Protein AF-A0AAU3NUX2-F1 (afdb_monomer_lite)

Secondary structure (DSSP, 8-state):
-EETTS-B-------SS----HHHHHHHHHHHHHHT--SS--EEE------S---GGG------S-HHHHHHHHHHHHHHHHHHHH-TTSS--GGGPPP--PPPP----

pLDDT: mean 84.23, std 11.25, range [55.66, 96.19]

Sequence (109 aa):
MRYAGRTSTTRSRALPEPSAHSPALTALAYSLYTSLGLERARVRHLALRADRLGPDETAHHQLLLDEGDDKARRIEAVADAARSRFGPRVITAATLARPQRGGHPREQS

Foldseek 3Di:
DAWPVRDDDDDDDDDPFDDPQVVSVVVVQVVVVVVVVDDPTHDDDDDDDDDPDDDPVPRDDDDDPPVVSVVSVVVVVVLVVCCVVPNNVPDDDPVPDDPDPDDDPPPDD

Structure (mmCIF, N/CA/C/O backbone):
data_AF-A0AAU3NUX2-F1
#
_entry.id   AF-A0AAU3NUX2-F1
#
loop_
_atom_site.group_PDB
_atom_site.id
_atom_site.type_symbol
_atom_site.label_atom_id
_atom_site.label_alt_id
_atom_site.label_comp_id
_atom_site.label_asym_id
_atom_site.label_entity_id
_atom_site.label_seq_id
_atom_site.pdbx_PDB_ins_code
_atom_site.Cartn_x
_atom_site.Cartn_y
_atom_site.Cartn_z
_atom_site.occupancy
_atom_site.B_iso_or_equiv
_atom_site.auth_seq_id
_atom_site.auth_comp_id
_atom_site.auth_asym_id
_atom_site.auth_atom_id
_atom_site.pdbx_PDB_model_num
ATOM 1 N N . MET A 1 1 ? -12.070 -1.289 6.041 1.00 89.56 1 MET A N 1
ATOM 2 C CA . MET A 1 1 ? -11.660 -1.439 7.458 1.00 89.56 1 MET A CA 1
ATOM 3 C C . MET A 1 1 ? -12.801 -2.022 8.262 1.00 89.56 1 MET A C 1
ATOM 5 O O . MET A 1 1 ? -13.940 -1.662 7.999 1.00 89.56 1 MET A O 1
ATOM 9 N N . ARG A 1 2 ? -12.515 -2.908 9.221 1.00 91.25 2 ARG A N 1
ATOM 10 C CA . ARG A 1 2 ? -13.515 -3.459 10.148 1.00 91.25 2 ARG A CA 1
ATOM 11 C C . ARG A 1 2 ? -13.172 -3.068 11.579 1.00 91.25 2 ARG A C 1
ATOM 13 O O . ARG A 1 2 ? -12.023 -3.222 12.011 1.00 91.25 2 ARG A O 1
ATOM 20 N N . TYR A 1 3 ? -14.175 -2.594 12.301 1.00 91.62 3 TYR A N 1
ATOM 21 C CA . TYR A 1 3 ? -14.061 -2.165 13.689 1.00 91.62 3 TYR A CA 1
ATOM 22 C C . TYR A 1 3 ? -14.460 -3.295 14.644 1.00 91.62 3 TYR A C 1
ATOM 24 O O . TYR A 1 3 ? -15.091 -4.278 14.250 1.00 91.62 3 TYR A O 1
ATOM 32 N N . ALA A 1 4 ? -14.097 -3.169 15.922 1.00 89.00 4 ALA A N 1
ATOM 33 C CA . ALA A 1 4 ? -14.465 -4.153 16.945 1.00 89.00 4 ALA A CA 1
ATOM 34 C C . ALA A 1 4 ? -15.989 -4.335 17.094 1.00 89.00 4 ALA A C 1
ATOM 36 O O . ALA A 1 4 ? -16.439 -5.446 17.354 1.00 89.00 4 ALA A O 1
ATOM 37 N N . GLY A 1 5 ? -16.774 -3.283 16.838 1.00 87.06 5 GLY A N 1
ATOM 38 C CA . GLY A 1 5 ? -18.242 -3.299 16.863 1.00 87.06 5 GLY A CA 1
ATOM 39 C C . GLY A 1 5 ? -18.911 -3.940 15.640 1.00 87.06 5 GLY A C 1
ATOM 40 O O . GLY A 1 5 ? -20.070 -3.655 15.377 1.00 87.06 5 GLY A O 1
ATOM 41 N N . ARG A 1 6 ? -18.191 -4.763 14.861 1.00 86.06 6 ARG A N 1
ATOM 42 C CA . ARG A 1 6 ? -18.642 -5.425 13.614 1.00 86.06 6 ARG A CA 1
ATOM 43 C C . ARG A 1 6 ? -19.010 -4.494 12.449 1.00 86.06 6 ARG A C 1
ATOM 45 O O . ARG A 1 6 ? -19.226 -4.996 11.351 1.00 86.06 6 ARG A O 1
ATOM 52 N N . THR A 1 7 ? -19.003 -3.178 12.637 1.00 90.19 7 THR A N 1
ATOM 53 C CA . THR A 1 7 ? -19.163 -2.195 11.559 1.00 90.19 7 THR A CA 1
ATOM 54 C C . THR A 1 7 ? -17.924 -2.136 10.659 1.00 90.19 7 THR A C 1
ATOM 56 O O . THR A 1 7 ? -16.813 -2.521 11.051 1.00 90.19 7 THR A O 1
ATOM 59 N N . SER A 1 8 ? -18.101 -1.652 9.428 1.00 91.75 8 SER A N 1
ATOM 60 C CA . SER A 1 8 ? -17.017 -1.503 8.456 1.00 91.75 8 SER A CA 1
ATOM 61 C C . SER A 1 8 ? -17.173 -0.265 7.586 1.00 91.75 8 SER A C 1
ATOM 63 O O . SER A 1 8 ? -18.285 0.071 7.197 1.00 91.75 8 SER A O 1
ATOM 65 N N . THR A 1 9 ? -16.043 0.329 7.209 1.00 92.44 9 THR A N 1
ATOM 66 C CA . THR A 1 9 ? -15.975 1.470 6.284 1.00 92.44 9 THR A CA 1
ATOM 67 C C . THR A 1 9 ? -15.010 1.161 5.148 1.00 92.44 9 THR A C 1
ATOM 69 O O . THR A 1 9 ? -13.931 0.603 5.382 1.00 92.44 9 THR A O 1
ATOM 72 N N . THR A 1 10 ? -15.372 1.567 3.934 1.00 92.06 10 THR A N 1
ATOM 73 C CA . THR A 1 10 ? -14.515 1.506 2.744 1.00 92.06 10 THR A CA 1
ATOM 74 C C . THR A 1 10 ? -14.214 2.924 2.271 1.00 92.06 10 THR A C 1
ATOM 76 O O . THR A 1 10 ? -15.103 3.770 2.217 1.00 92.06 10 THR A O 1
ATOM 79 N N . ARG A 1 11 ? -12.948 3.189 1.946 1.00 91.00 11 ARG A N 1
ATOM 80 C CA . ARG A 1 11 ? -12.483 4.430 1.322 1.00 91.00 11 ARG A CA 1
ATOM 81 C C . ARG A 1 11 ? -11.563 4.061 0.168 1.00 91.00 11 ARG A C 1
ATOM 83 O O . ARG A 1 11 ? -10.767 3.135 0.300 1.00 91.00 11 ARG A O 1
ATOM 90 N N . SER A 1 12 ? -11.675 4.797 -0.926 1.00 91.00 12 SER A N 1
ATOM 91 C CA . SER A 1 12 ? -10.855 4.649 -2.124 1.00 91.00 12 SER A CA 1
ATOM 92 C C . SER A 1 12 ? -10.172 5.974 -2.435 1.00 91.00 12 SER A C 1
ATOM 94 O O . SER A 1 12 ? -10.769 7.038 -2.264 1.00 91.00 12 SER A O 1
ATOM 96 N N . ARG A 1 13 ? -8.929 5.914 -2.907 1.00 91.38 13 ARG A N 1
ATOM 97 C CA . ARG A 1 13 ? -8.175 7.071 -3.392 1.00 91.38 13 ARG A CA 1
ATOM 98 C C . ARG A 1 13 ? -7.253 6.614 -4.514 1.00 91.38 13 ARG A C 1
ATOM 100 O O . ARG A 1 13 ? -6.622 5.569 -4.391 1.00 91.38 13 ARG A O 1
ATOM 107 N N . ALA A 1 14 ? -7.205 7.385 -5.596 1.00 91.25 14 ALA A N 1
ATOM 108 C CA . ALA A 1 14 ? -6.264 7.148 -6.681 1.00 91.25 14 ALA A CA 1
ATOM 109 C C . ALA A 1 14 ? -4.863 7.622 -6.275 1.00 91.25 14 ALA A C 1
ATOM 111 O O . ALA A 1 14 ? -4.722 8.668 -5.634 1.00 91.25 14 ALA A O 1
ATOM 112 N N . LEU A 1 15 ? -3.845 6.851 -6.654 1.00 88.75 15 LEU A N 1
ATOM 113 C CA . LEU A 1 15 ? -2.465 7.318 -6.613 1.00 88.75 15 LEU A CA 1
ATOM 114 C C . LEU A 1 15 ? -2.243 8.371 -7.714 1.00 88.75 15 LEU A C 1
ATOM 116 O O . LEU A 1 15 ? -2.901 8.281 -8.755 1.00 88.75 15 LEU A O 1
ATOM 120 N N . PRO A 1 16 ? -1.333 9.341 -7.506 1.00 86.00 16 PRO A N 1
ATOM 121 C CA . PRO A 1 16 ? -0.941 10.292 -8.548 1.00 86.00 16 PRO A CA 1
ATOM 122 C C . PRO A 1 16 ? -0.365 9.595 -9.786 1.00 86.00 16 PRO A C 1
ATOM 124 O O . PRO A 1 16 ? -0.642 10.004 -10.907 1.00 86.00 16 PRO A O 1
ATOM 127 N N . GLU A 1 17 ? 0.374 8.507 -9.564 1.00 83.81 17 GLU A N 1
ATOM 128 C CA . GLU A 1 17 ? 0.998 7.676 -10.593 1.00 83.81 17 GLU A CA 1
ATOM 129 C C . GLU A 1 17 ? 0.642 6.196 -10.362 1.00 83.81 17 GLU A C 1
ATOM 131 O O . GLU A 1 17 ? 0.539 5.769 -9.204 1.00 83.81 17 GLU A O 1
ATOM 136 N N . PRO A 1 18 ? 0.452 5.388 -11.424 1.00 87.12 18 PRO A N 1
ATOM 137 C CA . PRO A 1 18 ? 0.354 3.935 -11.296 1.00 87.12 18 PRO A CA 1
ATOM 138 C C . PRO A 1 18 ? 1.590 3.374 -10.584 1.00 87.12 18 PRO A C 1
ATOM 140 O O . PRO A 1 18 ? 2.715 3.707 -10.943 1.00 87.12 18 PRO A O 1
ATOM 143 N N . SER A 1 19 ? 1.402 2.535 -9.562 1.00 87.31 19 SER A N 1
ATOM 144 C CA . SER A 1 19 ? 2.529 2.024 -8.781 1.00 87.31 19 SER A CA 1
ATOM 145 C C . SER A 1 19 ? 2.241 0.669 -8.146 1.00 87.31 19 SER A C 1
ATOM 147 O O . SER A 1 19 ? 1.181 0.464 -7.551 1.00 87.31 19 SER A O 1
ATOM 149 N N . ALA A 1 20 ? 3.230 -0.220 -8.221 1.00 88.19 20 ALA A N 1
ATOM 150 C CA . ALA A 1 20 ? 3.317 -1.443 -7.427 1.00 88.19 20 ALA A CA 1
ATOM 151 C C . ALA A 1 20 ? 4.236 -1.286 -6.194 1.00 88.19 20 ALA A C 1
ATOM 153 O O . ALA A 1 20 ? 4.427 -2.239 -5.445 1.00 88.19 20 ALA A O 1
ATOM 154 N N . HIS A 1 21 ? 4.797 -0.093 -5.963 1.00 90.12 21 HIS A N 1
ATOM 155 C CA . HIS A 1 21 ? 5.818 0.141 -4.943 1.00 90.12 21 HIS A CA 1
ATOM 156 C C . HIS A 1 21 ? 5.224 0.105 -3.524 1.00 90.12 21 HIS A C 1
ATOM 158 O O . HIS A 1 21 ? 4.354 0.915 -3.175 1.00 90.12 21 HIS A O 1
ATOM 164 N N . SER A 1 22 ? 5.691 -0.813 -2.671 1.00 89.88 22 SER A N 1
ATOM 165 C CA . SER A 1 22 ? 5.084 -1.047 -1.351 1.00 89.88 22 SER A CA 1
ATOM 166 C C . SER A 1 22 ? 5.139 0.176 -0.431 1.00 89.88 22 SER A C 1
ATOM 168 O O . SER A 1 22 ? 4.141 0.416 0.257 1.00 89.88 22 SER A O 1
ATOM 170 N N . PRO A 1 23 ? 6.222 0.981 -0.386 1.00 89.62 23 PRO A N 1
ATOM 171 C CA . PRO A 1 23 ? 6.250 2.231 0.374 1.00 89.62 23 PRO A CA 1
ATOM 172 C C . PRO A 1 23 ? 5.164 3.225 -0.047 1.00 89.62 23 PRO A C 1
ATOM 174 O O . PRO A 1 23 ? 4.468 3.759 0.818 1.00 89.62 23 PRO A O 1
ATOM 177 N N . ALA A 1 24 ? 4.940 3.413 -1.352 1.00 90.88 24 ALA A N 1
ATOM 178 C CA . ALA A 1 24 ? 3.892 4.301 -1.860 1.00 90.88 24 ALA A CA 1
ATOM 179 C C . ALA A 1 24 ? 2.489 3.808 -1.459 1.00 90.88 24 ALA A C 1
ATOM 181 O O . ALA A 1 24 ? 1.661 4.578 -0.962 1.00 90.88 24 ALA A O 1
ATOM 182 N N . LEU A 1 25 ? 2.238 2.500 -1.591 1.00 91.94 25 LEU A N 1
ATOM 183 C CA . LEU A 1 25 ? 0.984 1.870 -1.162 1.00 91.94 25 LEU A CA 1
ATOM 184 C C . LEU A 1 25 ? 0.781 1.961 0.357 1.00 91.94 25 LEU A C 1
ATOM 186 O O . LEU A 1 25 ? -0.328 2.221 0.829 1.00 91.94 25 LEU A O 1
ATOM 190 N N . THR A 1 26 ? 1.854 1.796 1.128 1.00 91.75 26 THR A N 1
ATOM 191 C CA . THR A 1 26 ? 1.848 1.898 2.592 1.00 91.75 26 THR A CA 1
ATOM 192 C C . THR A 1 26 ? 1.545 3.326 3.038 1.00 91.75 26 THR A C 1
ATOM 194 O O . THR A 1 26 ? 0.680 3.531 3.891 1.00 91.75 26 THR A O 1
ATOM 197 N N . ALA A 1 27 ? 2.185 4.326 2.427 1.00 92.69 27 ALA A N 1
ATOM 198 C CA . ALA A 1 27 ? 1.923 5.737 2.696 1.00 92.69 27 ALA A CA 1
ATOM 199 C C . ALA A 1 27 ? 0.463 6.110 2.390 1.00 92.69 27 ALA A C 1
ATOM 201 O O . ALA A 1 27 ? -0.200 6.754 3.208 1.00 92.69 27 ALA A O 1
ATOM 202 N N . LEU A 1 28 ? -0.081 5.642 1.259 1.00 93.31 28 LEU A N 1
ATOM 203 C CA . LEU A 1 28 ? -1.492 5.830 0.920 1.00 93.31 28 LEU A CA 1
ATOM 204 C C . LEU A 1 28 ? -2.418 5.184 1.960 1.00 93.31 28 LEU A C 1
ATOM 206 O O . LEU A 1 28 ? -3.380 5.814 2.405 1.00 93.31 28 LEU A O 1
ATOM 210 N N . ALA A 1 29 ? -2.131 3.944 2.362 1.00 92.56 29 ALA A N 1
ATOM 211 C CA . ALA A 1 29 ? -2.919 3.224 3.355 1.00 92.56 29 ALA A CA 1
ATOM 212 C C . ALA A 1 29 ? -2.951 3.961 4.702 1.00 92.56 29 ALA A C 1
ATOM 214 O O . ALA A 1 29 ? -4.026 4.107 5.292 1.00 92.56 29 ALA A O 1
ATOM 215 N N . TYR A 1 30 ? -1.807 4.480 5.158 1.00 92.38 30 TYR A N 1
ATOM 216 C CA . TYR A 1 30 ? -1.734 5.292 6.372 1.00 92.38 30 TYR A CA 1
ATOM 217 C C . TYR A 1 30 ? -2.448 6.635 6.220 1.00 92.38 30 TYR A C 1
ATOM 219 O O . TYR A 1 30 ? -3.162 7.036 7.133 1.00 92.38 30 TYR A O 1
ATOM 227 N N . SER A 1 31 ? -2.343 7.304 5.070 1.00 92.69 31 SER A N 1
ATOM 228 C CA . SER A 1 31 ? -3.088 8.543 4.811 1.00 92.69 31 SER A CA 1
ATOM 229 C C . SER A 1 31 ? -4.603 8.317 4.890 1.00 92.69 31 SER A C 1
ATOM 231 O O . SER A 1 31 ? -5.307 9.066 5.571 1.00 92.69 31 SER A O 1
ATOM 233 N N . LEU A 1 32 ? -5.102 7.250 4.256 1.00 91.69 32 LEU A N 1
ATOM 234 C CA . LEU A 1 32 ? -6.507 6.850 4.339 1.00 91.69 32 LEU A CA 1
ATOM 235 C C . LEU A 1 32 ? -6.913 6.523 5.779 1.00 91.69 32 LEU A C 1
ATOM 237 O O . LEU A 1 32 ? -7.960 6.982 6.229 1.00 91.69 32 LEU A O 1
ATOM 241 N N . TYR A 1 33 ? -6.084 5.775 6.509 1.00 90.25 33 TYR A N 1
ATOM 242 C CA . TYR A 1 33 ? -6.307 5.475 7.922 1.00 90.25 33 TYR A CA 1
ATOM 243 C C . TYR A 1 33 ? -6.422 6.744 8.777 1.00 90.25 33 TYR A C 1
ATOM 245 O O . TYR A 1 33 ? -7.398 6.891 9.512 1.00 90.25 33 TYR A O 1
ATOM 253 N N . THR A 1 34 ? -5.489 7.685 8.634 1.00 90.62 34 THR A N 1
ATOM 254 C CA . THR A 1 34 ? -5.486 8.952 9.378 1.00 90.62 34 THR A CA 1
ATOM 255 C C . THR A 1 34 ? -6.708 9.808 9.044 1.00 90.62 34 THR A C 1
ATOM 257 O O . THR A 1 34 ? -7.343 10.346 9.947 1.00 90.62 34 THR A O 1
ATOM 260 N N . SER A 1 35 ? -7.108 9.873 7.768 1.00 90.31 35 SER A N 1
ATOM 261 C CA . SER A 1 35 ? -8.275 10.658 7.325 1.00 90.31 35 SER A CA 1
ATOM 262 C C . SER A 1 35 ? -9.616 10.211 7.917 1.00 90.31 35 SER A C 1
ATOM 264 O O . SER A 1 35 ? -10.598 10.942 7.831 1.0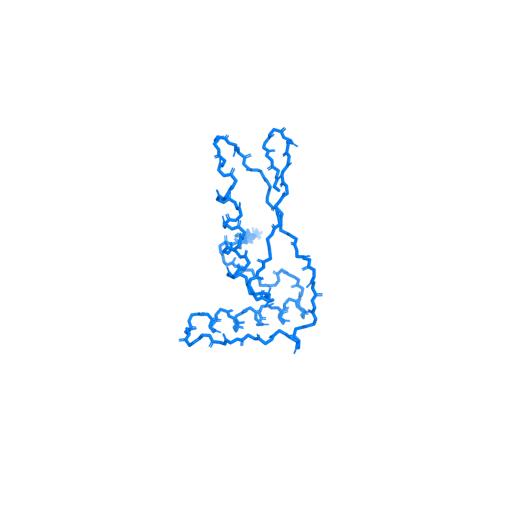0 90.31 35 SER A O 1
ATOM 266 N N . LEU A 1 36 ? -9.684 9.013 8.507 1.00 88.00 36 LEU A N 1
ATOM 267 C CA . LEU A 1 36 ? -10.906 8.533 9.146 1.00 88.00 36 LEU A CA 1
ATOM 268 C C . LEU A 1 36 ? -11.176 9.192 10.500 1.00 88.00 36 LEU A C 1
ATOM 270 O O . LEU A 1 36 ? -12.278 9.009 11.011 1.00 88.00 36 LEU A O 1
ATOM 274 N N . GLY A 1 37 ? -10.203 9.907 11.082 1.00 87.94 37 GLY A N 1
ATOM 275 C CA . GLY A 1 37 ? -10.393 10.638 12.338 1.00 87.94 37 GLY A CA 1
ATOM 276 C C . GLY A 1 37 ? -10.936 9.749 13.457 1.00 87.94 37 GLY A C 1
ATOM 277 O O . GLY A 1 37 ? -11.892 10.113 14.129 1.00 87.94 37 GLY A O 1
ATOM 278 N N . LEU A 1 38 ? -10.402 8.528 13.592 1.00 86.88 38 LEU A N 1
ATOM 279 C CA . LEU A 1 38 ? -10.962 7.516 14.486 1.00 86.88 38 LEU A CA 1
ATOM 280 C C . LEU A 1 38 ? -10.830 7.931 15.957 1.00 86.88 38 LEU A C 1
ATOM 282 O O . LEU A 1 38 ? -9.820 7.664 16.606 1.00 86.88 38 LEU A O 1
ATOM 286 N N . GLU A 1 39 ? -11.890 8.505 16.512 1.00 81.56 39 GLU A N 1
ATOM 287 C CA . GLU A 1 39 ? -11.989 8.773 17.942 1.00 81.56 39 GLU A CA 1
ATOM 288 C C . GLU A 1 39 ? -12.489 7.520 18.669 1.00 81.56 39 GLU A C 1
ATOM 290 O O . GLU A 1 39 ? -13.628 7.087 18.508 1.00 81.56 39 GLU A O 1
ATOM 295 N N . ARG A 1 40 ? -11.607 6.885 19.453 1.00 79.44 40 ARG A N 1
ATOM 296 C CA . ARG A 1 40 ? -11.889 5.681 20.272 1.00 79.44 40 ARG A CA 1
ATOM 297 C C . ARG A 1 40 ? -12.361 4.431 19.504 1.00 79.44 40 ARG A C 1
ATOM 299 O O . ARG A 1 40 ? -12.631 3.398 20.117 1.00 79.44 40 ARG A O 1
ATOM 306 N N . ALA A 1 41 ? -12.402 4.458 18.173 1.00 83.19 41 ALA A N 1
ATOM 307 C CA . ALA A 1 41 ? -12.757 3.299 17.364 1.00 83.19 41 ALA A CA 1
ATOM 308 C C . ALA A 1 41 ? -11.565 2.339 17.210 1.00 83.19 41 ALA A C 1
ATOM 310 O O . ALA A 1 41 ? -10.579 2.626 16.533 1.00 83.19 41 ALA A O 1
ATOM 311 N N . ARG A 1 42 ? -11.670 1.142 17.797 1.00 87.19 42 ARG A N 1
ATOM 312 C CA . ARG A 1 42 ? -10.639 0.107 17.650 1.00 87.19 42 ARG A CA 1
ATOM 313 C C . ARG A 1 42 ? -10.767 -0.608 16.305 1.00 87.19 42 ARG A C 1
ATOM 315 O O . ARG A 1 42 ? -11.717 -1.371 16.090 1.00 87.19 42 ARG A O 1
ATOM 322 N N . VAL A 1 43 ? -9.766 -0.452 15.443 1.00 89.31 43 VAL A N 1
ATOM 323 C CA . VAL A 1 43 ? -9.648 -1.234 14.203 1.00 89.31 43 VAL A CA 1
ATOM 324 C C . VAL A 1 43 ? -9.192 -2.661 14.523 1.00 89.31 43 VAL A C 1
ATOM 326 O O . VAL A 1 43 ? -8.310 -2.895 15.352 1.00 89.31 43 VAL A O 1
ATOM 329 N N . ARG A 1 44 ? -9.851 -3.645 13.907 1.00 90.44 44 ARG A N 1
ATOM 330 C CA . ARG A 1 44 ? -9.511 -5.077 14.015 1.00 90.44 44 ARG A CA 1
ATOM 331 C C . ARG A 1 44 ? -8.951 -5.629 12.713 1.00 90.44 44 ARG A C 1
ATOM 333 O O . ARG A 1 44 ? -8.189 -6.586 12.749 1.00 90.44 44 ARG A O 1
ATOM 340 N N . HIS A 1 45 ? -9.344 -5.046 11.584 1.00 91.06 45 HIS A N 1
ATOM 341 C CA . HIS A 1 45 ? -8.916 -5.502 10.273 1.00 91.06 45 HIS A CA 1
ATOM 342 C C . HIS A 1 45 ? -8.801 -4.335 9.291 1.00 91.06 45 HIS A C 1
ATOM 344 O O . HIS A 1 45 ? -9.742 -3.548 9.125 1.00 91.06 45 HIS A O 1
ATOM 350 N N . LEU A 1 46 ? -7.664 -4.270 8.609 1.00 90.25 46 LEU A N 1
ATOM 351 C CA . LEU A 1 46 ? -7.419 -3.415 7.458 1.00 90.25 46 LEU A CA 1
ATOM 352 C C . LEU A 1 46 ? -7.195 -4.331 6.254 1.00 90.25 46 LEU A C 1
ATOM 354 O O . LEU A 1 46 ? -6.334 -5.202 6.300 1.00 90.25 46 LEU A O 1
ATOM 358 N N . ALA A 1 47 ? -7.986 -4.129 5.207 1.00 92.06 47 ALA A N 1
A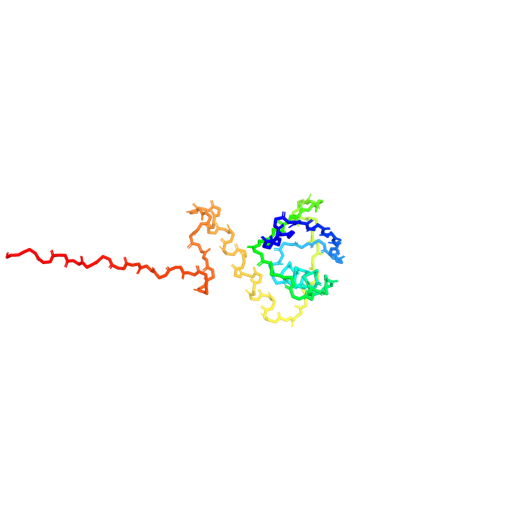TOM 359 C CA . ALA A 1 47 ? -7.803 -4.774 3.917 1.00 92.06 47 ALA A CA 1
ATOM 360 C C . ALA A 1 47 ? -7.555 -3.676 2.888 1.00 92.06 47 ALA A C 1
ATOM 362 O O . ALA A 1 47 ? -8.254 -2.657 2.909 1.00 92.06 47 ALA A O 1
ATOM 363 N N . LEU A 1 48 ? -6.571 -3.892 2.022 1.00 91.88 48 LEU A N 1
ATOM 364 C CA . LEU A 1 48 ? -6.285 -3.044 0.874 1.00 91.88 48 LEU A CA 1
ATOM 365 C C . LEU A 1 48 ? -6.667 -3.812 -0.386 1.00 91.88 48 LEU A C 1
ATOM 367 O O . LEU A 1 48 ? -6.431 -5.015 -0.482 1.00 91.88 48 LEU A O 1
ATOM 371 N N . ARG A 1 49 ? -7.273 -3.106 -1.334 1.00 92.19 49 ARG A N 1
ATOM 372 C CA . ARG A 1 49 ? -7.616 -3.620 -2.655 1.00 92.19 49 ARG A CA 1
ATOM 373 C C . ARG A 1 49 ? -7.100 -2.623 -3.678 1.00 92.19 49 ARG A C 1
ATOM 375 O O . ARG A 1 49 ? -7.309 -1.424 -3.512 1.00 92.19 49 ARG A O 1
ATOM 382 N N . ALA A 1 50 ? -6.432 -3.137 -4.700 1.00 92.62 50 ALA A N 1
ATOM 383 C CA . ALA A 1 50 ? -6.074 -2.366 -5.873 1.00 92.62 50 ALA A CA 1
ATOM 384 C C . ALA A 1 50 ? -7.146 -2.565 -6.949 1.00 92.62 50 ALA A C 1
ATOM 386 O O . ALA A 1 50 ? -7.641 -3.675 -7.146 1.00 92.62 50 ALA A O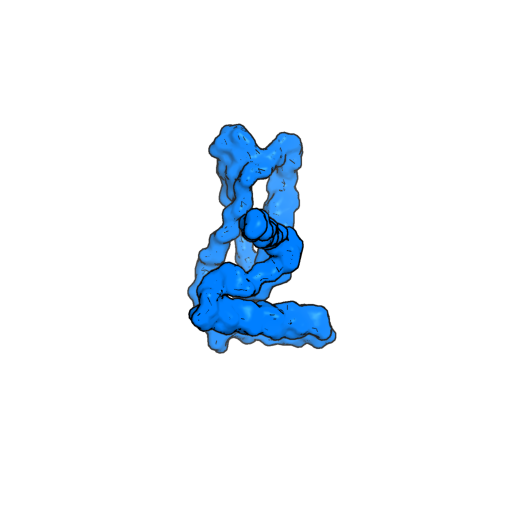 1
ATOM 387 N N . ASP A 1 51 ? -7.487 -1.481 -7.631 1.00 91.44 51 ASP A N 1
ATOM 388 C CA . ASP A 1 51 ? -8.362 -1.466 -8.798 1.00 91.44 51 ASP A CA 1
ATOM 389 C C . ASP A 1 51 ? -7.613 -0.779 -9.952 1.00 91.44 51 ASP A C 1
ATOM 391 O O . ASP A 1 51 ? -6.604 -0.111 -9.724 1.00 91.44 51 ASP A O 1
ATOM 395 N N . ARG A 1 52 ? -8.113 -0.918 -11.187 1.00 89.75 52 ARG A N 1
ATOM 396 C CA . ARG A 1 52 ? -7.469 -0.391 -12.411 1.00 89.75 52 ARG A CA 1
ATOM 397 C C . ARG A 1 52 ? -6.018 -0.865 -12.585 1.00 89.75 52 ARG A C 1
ATOM 399 O O . ARG A 1 52 ? -5.129 -0.072 -12.881 1.00 89.75 52 ARG A O 1
ATOM 406 N N . LEU A 1 53 ? -5.796 -2.162 -12.386 1.00 89.75 53 LEU A N 1
ATOM 407 C CA . LEU A 1 53 ? -4.512 -2.801 -12.664 1.00 89.75 53 LEU A CA 1
ATOM 408 C C . LEU A 1 53 ? -4.248 -2.796 -14.174 1.00 89.75 53 LEU A C 1
ATOM 410 O O . LEU A 1 53 ? -5.155 -3.068 -14.960 1.00 89.75 53 LEU A O 1
ATOM 414 N N . GLY A 1 54 ? -3.012 -2.496 -14.557 1.00 86.19 54 GLY A N 1
ATOM 415 C CA . GLY A 1 54 ? -2.540 -2.514 -15.936 1.00 86.19 54 GLY A CA 1
ATOM 416 C C . GLY A 1 54 ? -1.181 -3.211 -16.036 1.00 86.19 54 GLY A C 1
ATOM 417 O O . GLY A 1 54 ? -0.563 -3.476 -15.002 1.00 86.19 54 GLY A O 1
ATOM 418 N N . PRO A 1 55 ? -0.733 -3.541 -17.256 1.00 79.38 55 PRO A N 1
ATOM 419 C CA . PRO A 1 55 ? 0.584 -4.124 -17.478 1.00 79.38 55 PRO A CA 1
ATOM 420 C C . PRO A 1 55 ? 1.698 -3.157 -17.054 1.00 79.38 55 PRO A C 1
ATOM 422 O O . PRO A 1 55 ? 1.637 -1.957 -17.336 1.00 79.38 55 PRO A O 1
ATOM 425 N N . ASP A 1 56 ? 2.725 -3.707 -16.405 1.00 72.06 56 ASP A N 1
ATOM 426 C CA . ASP A 1 56 ? 3.875 -2.966 -15.864 1.00 72.06 56 ASP A CA 1
ATOM 427 C C . ASP A 1 56 ? 4.642 -2.187 -16.946 1.00 72.06 56 ASP A C 1
ATOM 429 O O . ASP A 1 56 ? 5.086 -1.069 -16.717 1.00 72.06 56 ASP A O 1
ATOM 433 N N . GLU A 1 57 ? 4.669 -2.716 -18.173 1.00 65.31 57 GLU A N 1
ATOM 434 C CA . GLU A 1 57 ? 5.313 -2.128 -19.360 1.00 65.31 57 GLU A CA 1
ATOM 435 C C . GLU A 1 57 ? 4.832 -0.700 -19.687 1.00 65.31 57 GLU A C 1
ATOM 437 O O . GLU A 1 57 ? 5.521 0.045 -20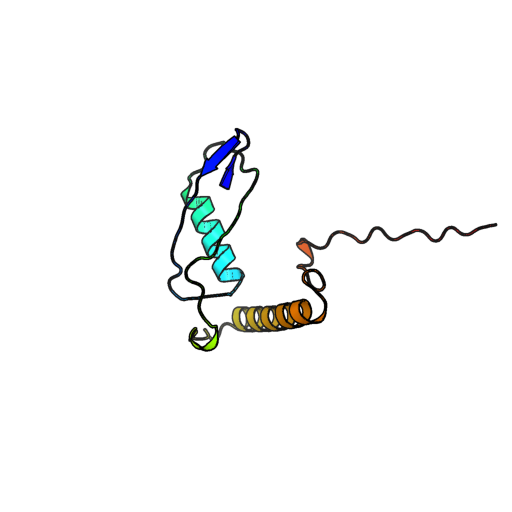.380 1.00 65.31 57 GLU A O 1
ATOM 442 N N . THR A 1 58 ? 3.653 -0.310 -19.187 1.00 57.91 58 THR A N 1
ATOM 443 C CA . THR A 1 58 ? 3.052 1.020 -19.397 1.00 57.91 58 THR A CA 1
ATOM 444 C C . THR A 1 58 ? 3.230 1.973 -18.211 1.00 57.91 58 THR A C 1
ATOM 446 O O . THR A 1 58 ? 2.881 3.153 -18.304 1.00 57.91 58 THR A O 1
ATOM 449 N N . ALA A 1 59 ? 3.777 1.491 -17.092 1.00 60.91 59 ALA A N 1
ATOM 450 C CA . ALA A 1 59 ? 4.038 2.287 -15.902 1.00 60.91 59 ALA A CA 1
ATOM 451 C C . ALA A 1 59 ? 5.412 2.965 -16.017 1.00 60.91 59 ALA A C 1
ATOM 453 O O . ALA A 1 59 ? 6.406 2.531 -15.439 1.00 60.91 59 ALA A O 1
ATOM 454 N N . HIS A 1 60 ? 5.483 4.057 -16.778 1.00 55.66 60 HIS A N 1
ATOM 455 C CA . HIS A 1 60 ? 6.672 4.905 -16.773 1.00 55.66 60 HIS A CA 1
ATOM 456 C C . HIS A 1 60 ? 6.780 5.609 -15.418 1.00 55.66 60 HIS A C 1
ATOM 458 O O . HIS A 1 60 ? 5.957 6.464 -15.099 1.00 55.66 60 HIS A O 1
ATOM 464 N N . HIS A 1 61 ? 7.790 5.255 -14.625 1.00 62.59 61 HIS A N 1
ATOM 465 C CA . HIS A 1 61 ? 8.102 5.957 -13.386 1.00 62.59 61 HIS A CA 1
ATOM 466 C C . HIS A 1 61 ? 9.401 6.742 -13.545 1.00 62.59 61 HIS A C 1
ATOM 468 O O . HIS A 1 61 ? 10.426 6.201 -13.965 1.00 62.59 61 HIS A O 1
ATOM 474 N N . GLN A 1 62 ? 9.355 8.027 -13.203 1.00 65.44 62 GLN A N 1
ATOM 475 C CA . GLN A 1 62 ? 10.552 8.845 -13.109 1.00 65.44 62 GLN A CA 1
ATOM 476 C C . GLN A 1 62 ? 11.259 8.500 -11.797 1.00 65.44 62 GLN A C 1
ATOM 478 O O . GLN A 1 62 ? 10.775 8.841 -10.721 1.00 65.44 62 GLN A O 1
ATOM 483 N N . LEU A 1 63 ? 12.400 7.818 -11.892 1.00 63.94 63 LEU A N 1
ATOM 484 C CA . LEU A 1 63 ? 13.260 7.559 -10.741 1.00 63.94 63 LEU A CA 1
ATOM 485 C C . LEU A 1 63 ? 13.690 8.907 -10.153 1.00 63.94 63 LEU A C 1
ATOM 487 O O . LEU A 1 63 ? 14.357 9.703 -10.822 1.00 63.94 63 LEU A O 1
ATOM 491 N N . LEU A 1 64 ? 13.292 9.188 -8.912 1.00 63.62 64 LEU A N 1
ATOM 492 C CA . LEU A 1 64 ? 14.023 10.174 -8.129 1.00 63.62 64 LEU A CA 1
ATOM 493 C C . LEU A 1 64 ? 15.417 9.593 -7.881 1.00 63.62 64 LEU A C 1
ATOM 495 O O . LEU A 1 64 ? 15.543 8.406 -7.602 1.00 63.62 64 LEU A O 1
ATOM 499 N N . LEU A 1 65 ? 16.454 10.429 -7.944 1.00 66.88 65 LEU A N 1
ATOM 500 C CA . LEU A 1 65 ? 17.822 10.078 -7.538 1.00 66.88 65 LEU A CA 1
ATOM 501 C C . LEU A 1 65 ? 17.918 9.936 -6.002 1.00 66.88 65 LEU A C 1
ATOM 503 O O . LEU A 1 65 ? 18.766 10.552 -5.361 1.00 66.88 65 LEU A O 1
ATOM 507 N N . ASP A 1 66 ? 17.002 9.176 -5.407 1.00 79.19 66 ASP A N 1
ATOM 508 C CA . ASP A 1 66 ? 17.014 8.780 -4.008 1.00 79.19 66 ASP A CA 1
ATOM 509 C C . ASP A 1 66 ? 17.511 7.335 -3.923 1.00 79.19 66 ASP A C 1
ATOM 511 O O . ASP A 1 66 ? 16.819 6.383 -4.286 1.00 79.19 66 ASP A O 1
ATOM 515 N N . GLU A 1 67 ? 18.740 7.162 -3.436 1.00 81.88 67 GLU A N 1
ATOM 516 C CA . GLU A 1 67 ? 19.386 5.846 -3.358 1.00 81.88 67 GLU A CA 1
ATOM 517 C C . GLU A 1 67 ? 18.580 4.853 -2.496 1.00 81.88 67 GLU A C 1
ATOM 519 O O . GLU A 1 67 ? 18.612 3.638 -2.727 1.00 81.88 67 GLU A O 1
ATOM 524 N N . GLY A 1 68 ? 17.835 5.369 -1.511 1.00 86.44 68 GLY A N 1
ATOM 525 C CA . GLY A 1 68 ? 16.938 4.595 -0.661 1.00 86.44 68 GLY A CA 1
ATOM 526 C C . GLY A 1 68 ? 15.782 3.972 -1.443 1.00 86.44 68 GLY A C 1
ATOM 527 O O . GLY A 1 68 ? 15.586 2.755 -1.365 1.00 86.44 68 GLY A O 1
ATOM 528 N N . ASP A 1 69 ? 15.056 4.782 -2.214 1.00 84.88 69 ASP A N 1
ATOM 529 C CA . ASP A 1 69 ? 13.953 4.361 -3.087 1.00 84.88 69 ASP A CA 1
ATOM 530 C C . ASP A 1 69 ? 14.438 3.351 -4.139 1.00 84.88 69 ASP A C 1
ATOM 532 O O . ASP A 1 69 ? 13.890 2.249 -4.255 1.00 84.88 69 ASP A O 1
ATOM 536 N N . ASP A 1 70 ? 15.558 3.646 -4.807 1.00 84.94 70 ASP A N 1
ATOM 537 C CA . ASP A 1 70 ? 16.167 2.755 -5.802 1.00 84.94 70 ASP A CA 1
ATOM 538 C C . ASP A 1 70 ? 16.566 1.400 -5.206 1.00 84.94 70 ASP A C 1
ATOM 540 O O . ASP A 1 70 ? 16.438 0.339 -5.833 1.00 84.94 70 ASP A O 1
ATOM 544 N N . LYS A 1 71 ? 17.101 1.398 -3.983 1.00 88.00 71 LYS A N 1
ATOM 545 C CA . LYS A 1 71 ? 17.443 0.161 -3.275 1.00 88.00 71 LYS A CA 1
ATOM 546 C C . LYS A 1 71 ? 16.188 -0.615 -2.885 1.00 88.00 71 LYS A C 1
ATOM 548 O O . LYS A 1 71 ? 16.171 -1.837 -3.047 1.00 88.00 71 LYS A O 1
ATOM 553 N N . ALA A 1 72 ? 15.148 0.063 -2.401 1.00 88.69 72 ALA A N 1
ATOM 554 C CA . ALA A 1 72 ? 13.882 -0.568 -2.043 1.00 88.69 72 ALA A CA 1
ATOM 555 C C . ALA A 1 72 ? 13.241 -1.253 -3.260 1.00 88.69 72 ALA A C 1
ATOM 557 O O . ALA A 1 72 ? 12.903 -2.434 -3.174 1.00 88.69 72 ALA A O 1
ATOM 558 N N . ARG A 1 73 ? 13.182 -0.577 -4.414 1.00 88.56 73 ARG A N 1
ATOM 559 C CA . ARG A 1 73 ? 12.658 -1.151 -5.668 1.00 88.56 73 ARG A CA 1
ATOM 560 C C . ARG A 1 73 ? 13.430 -2.381 -6.124 1.00 88.56 73 ARG A C 1
ATOM 562 O O . ARG A 1 73 ? 12.831 -3.389 -6.488 1.00 88.56 73 ARG A O 1
ATOM 569 N N . ARG A 1 74 ? 14.765 -2.337 -6.057 1.00 89.50 74 ARG A N 1
ATOM 570 C CA . ARG A 1 74 ? 15.607 -3.500 -6.388 1.00 89.50 74 ARG A CA 1
ATOM 571 C C . ARG A 1 74 ? 15.318 -4.690 -5.472 1.00 89.50 74 ARG A C 1
ATOM 573 O O . ARG A 1 74 ? 15.220 -5.817 -5.950 1.00 89.50 74 ARG A O 1
ATOM 580 N N . ILE A 1 75 ? 15.151 -4.450 -4.170 1.00 91.31 75 ILE A N 1
ATOM 581 C CA . ILE A 1 75 ? 14.792 -5.498 -3.204 1.00 91.31 75 ILE A CA 1
ATOM 582 C C . ILE A 1 75 ? 13.404 -6.073 -3.509 1.00 91.31 75 ILE A C 1
ATOM 584 O O . ILE A 1 75 ? 13.236 -7.289 -3.451 1.00 91.31 75 ILE A O 1
ATOM 588 N N . GLU A 1 76 ? 12.425 -5.234 -3.851 1.00 91.19 76 GLU A N 1
ATOM 589 C CA . GLU A 1 76 ? 11.076 -5.678 -4.222 1.00 91.19 76 GLU A CA 1
ATOM 590 C C . GLU A 1 76 ? 11.085 -6.560 -5.469 1.00 91.19 76 GLU A C 1
ATOM 592 O O . GLU A 1 76 ? 10.555 -7.668 -5.421 1.00 91.19 76 GLU A O 1
ATOM 597 N N . ALA A 1 77 ? 11.778 -6.141 -6.532 1.00 91.25 77 ALA A N 1
ATOM 598 C CA . ALA A 1 77 ? 11.899 -6.930 -7.757 1.00 91.25 77 ALA A CA 1
ATOM 599 C C . ALA A 1 77 ? 12.514 -8.316 -7.490 1.00 91.25 77 ALA A C 1
ATOM 601 O O . ALA A 1 77 ? 12.022 -9.334 -7.981 1.00 91.25 77 ALA A O 1
ATOM 602 N N . VAL A 1 78 ? 13.558 -8.382 -6.653 1.00 94.19 78 VAL A N 1
ATOM 603 C CA . VAL A 1 78 ? 14.162 -9.656 -6.228 1.00 94.19 78 VAL A CA 1
ATOM 604 C C . VAL A 1 78 ? 13.185 -10.481 -5.388 1.00 94.19 78 VAL A C 1
ATOM 606 O O . VAL A 1 78 ? 13.087 -11.696 -5.576 1.00 94.19 78 VAL A O 1
ATOM 609 N N . ALA A 1 79 ? 12.452 -9.846 -4.472 1.00 92.38 79 ALA A N 1
ATOM 610 C CA . ALA A 1 79 ? 11.469 -10.525 -3.640 1.00 92.38 79 ALA A CA 1
ATOM 611 C C . ALA A 1 79 ? 10.335 -11.130 -4.477 1.00 92.38 79 ALA A C 1
ATOM 613 O O . ALA A 1 79 ? 9.943 -12.272 -4.234 1.00 92.38 79 ALA A O 1
ATOM 614 N N . ASP A 1 80 ? 9.848 -10.409 -5.482 1.00 91.56 80 ASP A N 1
ATOM 615 C CA . ASP A 1 80 ? 8.785 -10.869 -6.373 1.00 91.56 80 ASP A CA 1
ATOM 616 C C . ASP A 1 80 ? 9.264 -11.980 -7.307 1.00 91.56 80 ASP A C 1
ATOM 618 O O . ASP A 1 80 ? 8.585 -13.003 -7.437 1.00 91.56 80 ASP A O 1
ATOM 622 N N . ALA A 1 81 ? 10.479 -11.869 -7.852 1.00 93.62 81 ALA A N 1
ATOM 623 C CA . ALA A 1 81 ? 11.101 -12.949 -8.615 1.00 93.62 81 ALA A CA 1
ATOM 624 C C . ALA A 1 81 ? 11.259 -14.227 -7.769 1.00 93.62 81 ALA A C 1
ATOM 626 O O . ALA A 1 81 ? 10.925 -15.329 -8.216 1.00 93.62 81 ALA A O 1
ATOM 627 N N . ALA A 1 82 ? 11.708 -14.095 -6.518 1.00 96.19 82 ALA A N 1
ATOM 628 C CA . ALA A 1 82 ? 11.818 -15.224 -5.603 1.00 96.19 82 ALA A CA 1
ATOM 629 C C . ALA A 1 82 ? 10.445 -15.829 -5.277 1.00 96.19 82 ALA A C 1
ATOM 631 O O . ALA A 1 82 ? 10.304 -17.050 -5.295 1.00 96.19 82 ALA A O 1
ATOM 632 N N . ARG A 1 83 ? 9.420 -15.007 -5.016 1.00 94.12 83 ARG A N 1
ATOM 633 C CA . ARG A 1 83 ? 8.054 -15.489 -4.745 1.00 94.12 83 ARG A CA 1
ATOM 634 C C . ARG A 1 83 ? 7.445 -16.209 -5.940 1.00 94.12 83 ARG A C 1
ATOM 636 O O . ARG A 1 83 ? 6.790 -17.229 -5.745 1.00 94.12 83 ARG A O 1
ATOM 643 N N . SER A 1 84 ? 7.686 -15.708 -7.148 1.00 94.81 84 SER A N 1
ATOM 644 C CA . SER A 1 84 ? 7.264 -16.354 -8.393 1.00 94.81 84 SER A CA 1
ATOM 645 C C . SER A 1 84 ? 7.895 -17.743 -8.539 1.00 94.81 84 SER A C 1
ATOM 647 O O . SER A 1 84 ? 7.215 -18.711 -8.873 1.00 94.81 84 SER A O 1
ATOM 649 N N . ARG A 1 85 ? 9.182 -17.875 -8.192 1.00 96.06 85 ARG A N 1
ATOM 650 C CA . ARG A 1 85 ? 9.933 -19.128 -8.341 1.00 96.06 85 ARG A CA 1
ATOM 651 C C . ARG A 1 85 ? 9.725 -20.141 -7.210 1.00 96.06 85 ARG A C 1
ATOM 653 O O . ARG A 1 85 ? 9.701 -21.339 -7.468 1.00 96.06 85 ARG A O 1
ATOM 660 N N . PHE A 1 86 ? 9.636 -19.683 -5.965 1.00 95.62 86 PHE A N 1
ATOM 661 C CA . PHE A 1 86 ? 9.690 -20.536 -4.767 1.00 95.62 86 PHE A CA 1
ATOM 662 C C . PHE A 1 86 ? 8.423 -20.462 -3.903 1.00 95.62 86 PHE A C 1
ATOM 664 O O . PHE A 1 86 ? 8.326 -21.134 -2.876 1.00 95.62 86 PHE A O 1
ATOM 671 N N . GLY A 1 87 ? 7.442 -19.654 -4.304 1.00 93.88 87 GLY A N 1
ATOM 672 C CA . GLY A 1 87 ? 6.171 -19.487 -3.612 1.00 93.88 87 GLY A CA 1
ATOM 673 C C . GLY A 1 87 ? 6.100 -18.243 -2.712 1.00 93.88 87 GLY A C 1
ATOM 674 O O . GLY A 1 87 ? 7.110 -17.657 -2.317 1.00 93.88 87 GLY A O 1
ATOM 675 N N . PRO A 1 88 ? 4.881 -17.835 -2.319 1.00 89.19 88 PRO A N 1
ATOM 676 C CA . PRO A 1 88 ? 4.586 -16.491 -1.807 1.00 89.19 88 PRO A CA 1
ATOM 677 C C . PRO A 1 88 ? 5.223 -16.141 -0.454 1.00 89.19 88 PRO A C 1
ATOM 679 O O . PRO A 1 88 ? 5.256 -14.973 -0.075 1.00 89.19 88 PRO A O 1
ATOM 682 N N . ARG A 1 89 ? 5.714 -17.130 0.300 1.00 87.62 89 ARG A N 1
ATOM 683 C CA . ARG A 1 89 ? 6.234 -16.945 1.668 1.00 87.62 89 ARG A CA 1
ATOM 684 C C . ARG A 1 89 ? 7.745 -17.143 1.791 1.00 87.62 89 ARG A C 1
ATOM 686 O O . ARG A 1 89 ? 8.245 -17.160 2.911 1.00 87.62 89 ARG A O 1
ATOM 693 N N . VAL A 1 90 ? 8.457 -17.290 0.671 1.00 92.94 90 VAL A N 1
ATOM 694 C CA . VAL A 1 90 ? 9.914 -17.512 0.663 1.00 92.94 90 VAL A CA 1
ATOM 695 C C . VAL A 1 90 ? 10.694 -16.308 1.202 1.00 92.94 90 VAL A C 1
ATOM 697 O O . VAL A 1 90 ? 11.681 -16.480 1.908 1.00 92.94 90 VAL A O 1
ATOM 700 N N . ILE A 1 91 ? 10.217 -15.091 0.923 1.00 91.38 91 ILE A N 1
ATOM 701 C CA . ILE A 1 91 ? 10.789 -13.839 1.424 1.00 91.38 91 ILE A CA 1
ATOM 702 C C . ILE A 1 91 ? 9.694 -13.046 2.132 1.00 91.38 91 ILE A C 1
ATOM 704 O O . ILE A 1 91 ? 8.654 -12.720 1.549 1.00 91.38 91 ILE A O 1
ATOM 708 N N . THR A 1 92 ? 9.955 -12.705 3.392 1.00 86.69 92 THR A N 1
ATOM 709 C CA . THR A 1 92 ? 9.097 -11.854 4.216 1.00 86.69 92 THR A CA 1
ATOM 710 C C . THR A 1 92 ? 9.949 -10.829 4.954 1.00 86.69 92 THR A C 1
ATOM 712 O O . THR A 1 92 ? 11.116 -11.090 5.248 1.00 86.69 92 THR A O 1
ATOM 715 N N . ALA A 1 93 ? 9.375 -9.667 5.267 1.00 83.75 93 ALA A N 1
ATOM 716 C CA . ALA A 1 93 ? 10.057 -8.670 6.086 1.00 83.75 93 ALA A CA 1
ATOM 717 C C . ALA A 1 93 ? 10.451 -9.280 7.439 1.00 83.75 93 ALA A C 1
ATOM 719 O O . ALA A 1 93 ? 9.635 -9.958 8.062 1.00 83.75 93 ALA A O 1
ATOM 720 N N . ALA A 1 94 ? 11.669 -9.014 7.919 1.00 86.38 94 ALA A N 1
ATOM 721 C CA . ALA A 1 94 ? 12.163 -9.575 9.181 1.00 86.38 94 ALA A CA 1
AT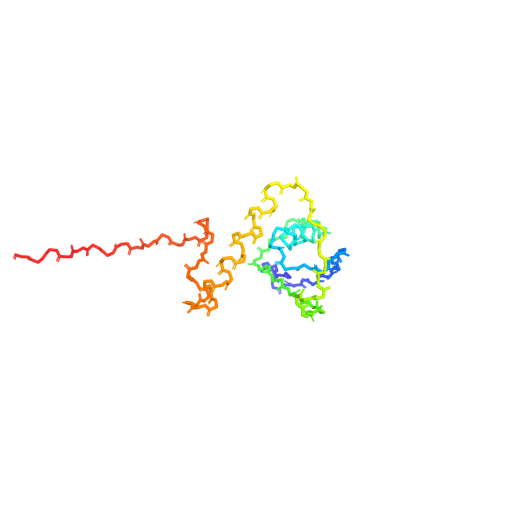OM 722 C C . ALA A 1 94 ? 11.235 -9.262 10.370 1.00 86.38 94 ALA A C 1
ATOM 724 O O . ALA A 1 94 ? 11.000 -10.114 11.219 1.00 86.38 94 ALA A O 1
ATOM 725 N N . THR A 1 95 ? 10.620 -8.078 10.378 1.00 87.44 95 THR A N 1
ATOM 726 C CA . THR A 1 95 ? 9.621 -7.657 11.376 1.00 87.44 95 THR A CA 1
ATOM 727 C C . THR A 1 95 ? 8.344 -8.502 11.370 1.00 87.44 95 THR A C 1
ATOM 729 O O . THR A 1 95 ? 7.643 -8.566 12.376 1.00 87.44 95 THR A O 1
ATOM 732 N N . LEU A 1 96 ? 8.037 -9.157 10.248 1.00 85.50 96 LEU A N 1
ATOM 733 C CA . LEU A 1 96 ? 6.906 -10.071 10.072 1.00 85.50 96 LEU A CA 1
ATOM 734 C C . LEU A 1 96 ? 7.332 -11.543 10.125 1.00 85.50 96 LEU A C 1
ATOM 736 O O . LEU A 1 96 ? 6.483 -12.435 10.021 1.00 85.50 96 LEU A O 1
ATOM 740 N N . ALA A 1 97 ? 8.632 -11.822 10.254 1.00 86.31 97 ALA A N 1
ATOM 741 C CA . ALA A 1 97 ? 9.126 -13.178 10.368 1.00 86.31 97 ALA A CA 1
ATOM 742 C C . ALA A 1 97 ? 8.661 -13.756 11.705 1.00 86.31 97 ALA A C 1
ATOM 744 O O . ALA A 1 97 ? 8.937 -13.233 12.784 1.00 86.31 97 ALA A O 1
ATOM 745 N N . ARG A 1 98 ? 7.925 -14.864 11.637 1.00 82.38 98 ARG A N 1
ATOM 746 C CA . ARG A 1 98 ? 7.568 -15.613 12.835 1.00 82.38 98 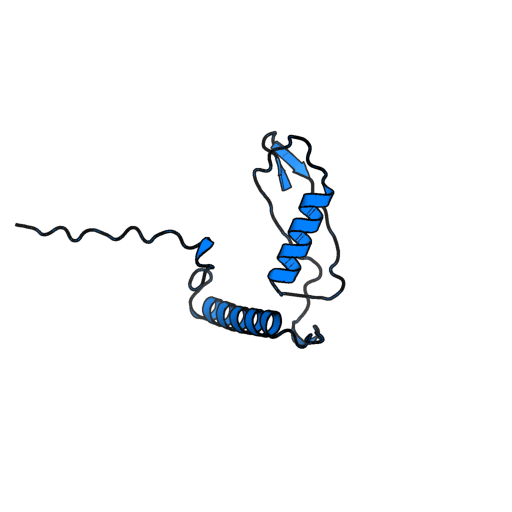ARG A CA 1
ATOM 747 C C . ARG A 1 98 ? 8.834 -16.335 13.304 1.00 82.38 98 ARG A C 1
ATOM 749 O O . ARG A 1 98 ? 9.439 -17.014 12.473 1.00 82.38 98 ARG A O 1
ATOM 756 N N . PRO A 1 99 ? 9.241 -16.221 14.582 1.00 75.31 99 PRO A N 1
ATOM 757 C CA . PRO A 1 99 ? 10.403 -16.949 15.068 1.00 75.31 99 PRO A CA 1
ATOM 758 C C . PRO A 1 99 ? 10.189 -18.437 14.793 1.00 75.31 99 PRO A C 1
ATOM 760 O O . PRO A 1 99 ? 9.160 -19.009 15.170 1.00 75.31 99 PRO A O 1
ATOM 763 N N . GLN A 1 100 ? 11.134 -19.035 14.067 1.00 67.62 100 GLN A N 1
ATOM 764 C CA . GLN A 1 100 ? 11.172 -20.471 13.833 1.00 67.62 100 GLN A CA 1
ATOM 765 C C . GLN A 1 100 ? 11.255 -21.115 15.221 1.00 67.62 100 GLN A C 1
ATOM 767 O O . GLN A 1 100 ? 12.248 -20.938 15.925 1.00 67.62 100 GLN A O 1
ATOM 772 N N . ARG A 1 101 ? 10.193 -21.794 15.673 1.00 60.12 101 ARG A N 1
ATOM 773 C CA . ARG A 1 101 ? 10.273 -22.602 16.896 1.00 60.12 101 ARG A CA 1
ATOM 774 C C . ARG A 1 101 ? 11.203 -23.767 16.577 1.00 60.12 101 ARG A C 1
ATOM 776 O O . ARG A 1 101 ? 10.758 -24.753 16.000 1.00 60.12 101 ARG A O 1
ATOM 783 N N . GLY A 1 102 ? 12.487 -23.608 16.888 1.00 58.72 102 GLY A N 1
ATOM 784 C CA . GLY A 1 102 ? 13.484 -24.660 16.745 1.00 58.72 102 GLY A CA 1
ATOM 785 C C . GLY A 1 102 ? 13.033 -25.898 17.511 1.00 58.72 102 GLY A C 1
ATOM 786 O O . GLY A 1 102 ? 12.766 -25.827 18.712 1.00 58.72 102 GLY A O 1
ATOM 787 N N . GLY A 1 103 ? 12.898 -27.017 16.801 1.00 57.16 103 GLY A N 1
ATOM 788 C CA . GLY A 1 103 ? 12.740 -28.319 17.427 1.00 57.16 103 GLY A CA 1
ATOM 789 C C . GLY A 1 103 ? 13.989 -28.616 18.249 1.00 57.16 103 GLY A C 1
ATOM 790 O O . GLY A 1 103 ? 15.094 -28.597 17.715 1.00 57.16 103 GLY A O 1
ATOM 791 N N . HIS A 1 104 ? 13.818 -28.852 19.547 1.00 59.91 104 HIS A N 1
ATOM 792 C CA . HIS A 1 104 ? 14.863 -29.481 20.344 1.00 59.91 104 HIS A CA 1
ATOM 793 C C . HIS A 1 104 ? 15.155 -30.869 19.754 1.00 59.91 104 HIS A C 1
ATOM 795 O O . HIS A 1 104 ? 14.201 -31.634 19.557 1.00 59.91 104 HIS A O 1
ATOM 801 N N . PRO A 1 105 ? 16.423 -31.233 19.499 1.00 60.31 105 PRO A N 1
ATOM 802 C CA . PRO A 1 105 ? 16.767 -32.631 19.323 1.00 60.31 105 PRO A CA 1
ATOM 803 C C . PRO A 1 105 ? 16.469 -33.338 20.649 1.00 60.31 105 PRO A C 1
ATOM 805 O O . PRO A 1 105 ? 16.978 -32.958 21.701 1.00 60.31 105 PRO A O 1
ATOM 808 N N . ARG A 1 106 ? 15.580 -34.334 20.620 1.00 59.56 106 ARG A N 1
ATOM 809 C CA . ARG A 1 106 ? 15.475 -35.288 21.722 1.00 59.56 106 ARG A CA 1
ATOM 810 C C . ARG A 1 106 ? 16.688 -36.203 21.614 1.00 59.56 106 ARG A C 1
ATOM 812 O O . ARG A 1 106 ? 16.675 -37.116 20.792 1.00 59.56 106 ARG A O 1
ATOM 819 N N . GLU A 1 107 ? 17.722 -35.932 22.405 1.00 59.84 107 GLU A N 1
ATOM 820 C CA . GLU A 1 107 ? 18.691 -36.964 22.771 1.00 59.84 107 GLU A CA 1
ATOM 821 C C . GLU A 1 107 ? 17.912 -38.107 23.432 1.00 59.84 107 GLU A C 1
ATOM 823 O O . GLU A 1 107 ? 17.223 -37.921 24.437 1.00 59.84 107 GLU A O 1
ATOM 828 N N . GLN A 1 108 ? 17.933 -39.266 22.778 1.00 60.06 108 GLN A N 1
ATOM 829 C CA . GLN A 1 108 ? 17.472 -40.529 23.330 1.00 60.06 108 GLN A CA 1
ATOM 830 C C . GLN A 1 108 ? 18.702 -41.259 23.870 1.00 60.06 108 GLN A C 1
ATOM 832 O O . GLN A 1 108 ? 19.626 -41.500 23.101 1.00 60.06 108 GLN A O 1
ATOM 837 N N . SER A 1 109 ? 18.628 -41.537 25.176 1.00 62.16 109 SER A N 1
ATOM 838 C CA . SER A 1 109 ? 19.180 -42.654 25.964 1.00 62.16 109 SER A CA 1
ATOM 839 C C . SER A 1 109 ? 20.586 -43.178 25.692 1.00 62.16 109 SER A C 1
ATOM 841 O O . SER A 1 109 ? 20.820 -43.749 24.608 1.00 62.16 109 SER A O 1
#

Radius of gyration: 19.27 Å; chains: 1; bounding box: 38×53×45 Å